Protein AF-A0A7Z9K8J3-F1 (afdb_monomer_lite)

Sequence (115 aa):
MTDSSDLNESIGEDGEHLSPLFPSGIKNFIIDIDGTITEDVPNEEPERMVTCVPFPDALATINKWYDQGHIITFLTARTTEHYQITHDWLTKHGFKFHALMVGKPRGGNYHFIDN

Radius of gyration: 16.32 Å; chains: 1; bounding box: 36×32×48 Å

pLDDT: mean 92.49, std 9.73, range [50.72, 98.81]

Foldseek 3Di:
DDDPVQWAWDADPVRDTDDTHGPPPAEEDEFEDDPGQWDHDDLVCLVCLQVTDGDVVSQVVQVVSVVVVHAAEYEYQHAPVCPVSNVVSCVVNPRDHDYYHYNDDDDDPDDDDDD

Secondary structure (DSSP, 8-state):
---GGG-EEEE-TTSPEEEEEPPTT--EEEE--BTTTB----TT-TTHHHH--B-HHHHHHHHHHHHTT-EEEEE-SS-GGGHHHHHHHHHHTT---SEEE--PPSSS-------

Structure (mmCIF, N/CA/C/O backbone):
data_AF-A0A7Z9K8J3-F1
#
_entry.id   AF-A0A7Z9K8J3-F1
#
loop_
_atom_site.group_PDB
_atom_site.id
_atom_site.type_symbol
_atom_site.label_atom_id
_atom_site.label_alt_id
_atom_site.label_comp_id
_atom_site.label_asym_id
_atom_site.label_entity_id
_atom_site.label_seq_id
_atom_site.pdbx_PDB_ins_code
_atom_site.Cartn_x
_atom_site.Cartn_y
_atom_site.Cartn_z
_atom_site.occupancy
_atom_site.B_iso_or_equiv
_atom_site.auth_seq_id
_atom_site.auth_comp_id
_atom_site.auth_asym_id
_atom_site.auth_atom_id
_atom_site.pdbx_PDB_model_num
ATOM 1 N N . MET A 1 1 ? -12.031 7.141 0.365 1.00 50.72 1 MET A N 1
ATOM 2 C CA . MET A 1 1 ? -11.845 7.907 1.616 1.00 50.72 1 MET A CA 1
ATOM 3 C C . MET A 1 1 ? -12.678 7.215 2.677 1.00 50.72 1 MET A C 1
ATOM 5 O O . MET A 1 1 ? -13.778 6.804 2.341 1.00 50.72 1 MET A O 1
ATOM 9 N N . THR A 1 2 ? -12.144 7.004 3.879 1.00 55.31 2 THR A N 1
ATOM 10 C CA . THR A 1 2 ? -12.938 6.553 5.035 1.00 55.31 2 THR A CA 1
ATOM 11 C C . THR A 1 2 ? -13.974 7.618 5.356 1.00 55.31 2 THR A C 1
ATOM 13 O O . THR A 1 2 ? -13.600 8.784 5.502 1.00 55.31 2 THR A O 1
ATOM 16 N N . ASP A 1 3 ? -15.248 7.243 5.414 1.00 56.69 3 ASP A N 1
ATOM 17 C CA . ASP A 1 3 ? -16.304 8.186 5.762 1.00 56.69 3 ASP A CA 1
ATOM 18 C C . ASP A 1 3 ? -16.187 8.552 7.244 1.00 56.69 3 ASP A C 1
ATOM 20 O O . ASP A 1 3 ? -15.838 7.722 8.084 1.00 56.69 3 ASP A O 1
ATOM 24 N N . SER A 1 4 ? -16.496 9.804 7.598 1.00 58.72 4 SER A N 1
ATOM 25 C CA . SER A 1 4 ? -16.492 10.246 9.003 1.00 58.72 4 SER A CA 1
ATOM 26 C C . SER A 1 4 ? -17.427 9.423 9.901 1.00 58.72 4 SER A C 1
ATOM 28 O O . SER A 1 4 ? -17.291 9.494 11.116 1.00 58.72 4 SER A O 1
ATOM 30 N N . SER A 1 5 ? -18.347 8.638 9.327 1.00 60.22 5 SER A N 1
ATOM 31 C CA . SER A 1 5 ? -19.203 7.691 10.049 1.00 60.22 5 SER A CA 1
ATOM 32 C C . SER A 1 5 ? -18.460 6.489 10.637 1.00 60.22 5 SER A C 1
ATOM 34 O O . SER A 1 5 ? -19.015 5.823 11.506 1.00 60.22 5 SER A O 1
ATOM 36 N N . ASP A 1 6 ? -17.233 6.211 10.187 1.00 72.06 6 ASP A N 1
ATOM 37 C CA . ASP A 1 6 ? -16.433 5.064 10.640 1.00 72.06 6 ASP A CA 1
ATOM 38 C C . ASP A 1 6 ? -15.509 5.410 11.820 1.00 72.06 6 ASP A C 1
ATOM 40 O O . ASP A 1 6 ? -14.736 4.568 12.282 1.00 72.06 6 ASP A O 1
ATOM 44 N N . LEU A 1 7 ? -15.563 6.656 12.299 1.00 82.88 7 LEU A N 1
ATOM 45 C CA . LEU A 1 7 ? -14.734 7.169 13.381 1.00 82.88 7 LEU A CA 1
ATOM 46 C C . LEU A 1 7 ? -15.590 7.476 14.613 1.00 82.88 7 LEU A C 1
ATOM 48 O O . LEU A 1 7 ? -16.656 8.081 14.522 1.00 82.88 7 LEU A O 1
ATOM 52 N N . ASN A 1 8 ? -15.090 7.088 15.781 1.00 84.75 8 ASN A N 1
ATOM 53 C CA . ASN A 1 8 ? -15.689 7.404 17.066 1.00 84.75 8 ASN A CA 1
ATOM 54 C C . ASN A 1 8 ? -15.135 8.729 17.590 1.00 84.75 8 ASN A C 1
ATOM 56 O O . ASN A 1 8 ? -13.933 8.998 17.497 1.00 84.75 8 ASN A O 1
ATOM 60 N N . GLU A 1 9 ? -16.010 9.530 18.193 1.00 88.56 9 GLU A N 1
ATOM 61 C CA . GLU A 1 9 ? -15.592 10.698 18.962 1.00 88.56 9 GLU A CA 1
ATOM 62 C C . GLU A 1 9 ? -14.655 10.275 20.104 1.00 88.56 9 GLU A C 1
ATOM 64 O O . GLU A 1 9 ? -14.861 9.244 20.749 1.00 88.56 9 GLU A O 1
ATOM 69 N N . SER A 1 10 ? -13.620 11.079 20.339 1.00 86.19 10 SER A N 1
ATOM 70 C CA . SER A 1 10 ? -12.654 10.875 21.412 1.00 86.19 10 SER A CA 1
ATOM 71 C C . SER A 1 10 ? -12.589 12.138 22.263 1.00 86.19 10 SER A C 1
ATOM 73 O O . SER A 1 10 ? -12.376 13.228 21.736 1.00 86.19 10 SER A O 1
ATOM 75 N N . ILE A 1 11 ? -12.770 11.990 23.574 1.00 87.88 11 ILE A N 1
ATOM 76 C CA . ILE A 1 11 ? -12.705 13.081 24.553 1.00 87.88 11 ILE A CA 1
ATOM 77 C C . ILE A 1 11 ? -11.602 12.736 25.555 1.00 87.88 11 ILE A C 1
ATOM 79 O O . ILE A 1 11 ? -11.545 11.603 26.036 1.00 87.88 11 ILE A O 1
ATOM 83 N N . GLY A 1 12 ? -10.709 13.689 25.810 1.00 84.94 12 GLY A N 1
ATOM 84 C CA . GLY A 1 12 ? -9.611 13.542 26.761 1.00 84.94 12 GLY A CA 1
ATOM 85 C C . GLY A 1 12 ? -10.060 13.645 28.219 1.00 84.94 12 GLY A C 1
ATOM 86 O O . GLY A 1 12 ? -11.232 13.887 28.519 1.00 84.94 12 GLY A O 1
ATOM 87 N N . GLU A 1 13 ? -9.122 13.435 29.144 1.00 85.56 13 GLU A N 1
ATOM 88 C CA . GLU A 1 13 ? -9.410 13.429 30.586 1.00 85.56 13 GLU A CA 1
ATOM 89 C C . GLU A 1 13 ? -9.896 14.796 31.101 1.00 85.56 13 GLU A C 1
ATOM 91 O O . GLU A 1 13 ? -10.699 14.840 32.035 1.00 85.56 13 GLU A O 1
ATOM 96 N N . ASP A 1 14 ? -9.491 15.894 30.451 1.00 90.62 14 ASP A N 1
ATOM 97 C CA . ASP A 1 14 ? -9.858 17.266 30.817 1.00 90.62 14 ASP A CA 1
ATOM 98 C C . ASP A 1 14 ? -11.108 17.773 30.061 1.00 90.62 14 ASP A C 1
ATOM 100 O O . ASP A 1 14 ? -11.498 18.939 30.184 1.00 90.62 14 ASP A O 1
ATOM 104 N N . GLY A 1 15 ? -11.785 16.896 29.307 1.00 88.44 15 GLY A N 1
ATOM 105 C CA . GLY A 1 15 ? -12.995 17.218 28.546 1.00 88.44 15 GLY A CA 1
ATOM 106 C C . GLY A 1 15 ? -12.736 17.875 27.186 1.00 88.44 15 GLY A C 1
ATOM 107 O O . GLY A 1 15 ? -13.670 18.377 26.560 1.00 88.44 15 GLY A O 1
ATOM 108 N N . GLU A 1 16 ? -11.491 17.890 26.712 1.00 90.69 16 GLU A N 1
ATOM 109 C CA . GLU A 1 16 ? -11.118 18.371 25.387 1.00 90.69 16 GLU A CA 1
ATOM 110 C C . GLU A 1 16 ? -11.469 17.359 24.284 1.00 90.69 16 GLU A C 1
ATOM 112 O O . GLU A 1 16 ? -11.324 16.148 24.452 1.00 90.69 16 GLU A O 1
ATOM 117 N N . HIS A 1 17 ? -11.906 17.851 23.120 1.00 87.38 17 HIS A N 1
ATOM 118 C CA . HIS A 1 17 ? -12.121 17.001 21.948 1.00 87.38 17 HIS A CA 1
ATOM 119 C C . HIS A 1 17 ? -10.770 16.622 21.331 1.00 87.38 17 HIS A C 1
ATOM 121 O O . HIS A 1 17 ? -10.017 17.488 20.876 1.00 87.38 17 HIS A O 1
ATOM 127 N N . LEU A 1 18 ? -10.483 15.324 21.294 1.00 87.88 18 LEU A N 1
ATOM 128 C CA . LEU A 1 18 ? -9.304 14.753 20.652 1.00 87.88 18 LEU A CA 1
ATOM 129 C C . LEU A 1 18 ? -9.608 14.372 19.198 1.00 87.88 18 LEU A C 1
ATOM 131 O O . LEU A 1 18 ? -10.762 14.339 18.763 1.00 87.88 18 LEU A O 1
ATOM 135 N N . SER A 1 19 ? -8.556 14.048 18.442 1.00 85.75 19 SER A N 1
ATOM 136 C CA . SER A 1 19 ? -8.717 13.448 17.116 1.00 85.75 19 SER A CA 1
ATOM 137 C C . SER A 1 19 ? -9.575 12.182 17.219 1.00 85.75 19 SER A C 1
ATOM 139 O O . SER A 1 19 ? -9.322 11.349 18.094 1.00 85.75 19 SER A O 1
ATOM 141 N N . PRO A 1 20 ? -10.579 12.014 16.346 1.00 85.19 20 PRO A N 1
ATOM 142 C CA . PRO A 1 20 ? -11.461 10.863 16.404 1.00 85.19 20 PRO A CA 1
ATOM 143 C C . PRO A 1 20 ? -10.695 9.580 16.056 1.00 85.19 20 PRO A C 1
ATOM 145 O O . PRO A 1 20 ? -9.747 9.592 15.266 1.00 85.19 20 PRO A O 1
ATOM 148 N N . LEU A 1 21 ? -11.104 8.469 16.664 1.00 86.19 21 LEU A N 1
ATOM 149 C CA . LEU A 1 21 ? -10.394 7.192 16.600 1.00 86.19 21 LEU A CA 1
ATOM 150 C C . LEU A 1 21 ? -11.235 6.132 15.899 1.00 86.19 21 LEU A C 1
ATOM 152 O O . LEU A 1 21 ? -12.463 6.172 15.919 1.00 86.19 21 LEU A O 1
ATOM 156 N N . PHE A 1 22 ? -10.577 5.130 15.323 1.00 85.44 22 PHE A N 1
ATOM 157 C CA . PHE A 1 22 ? -11.295 3.961 14.829 1.00 85.44 22 PHE A CA 1
ATOM 158 C C . PHE A 1 22 ? -11.906 3.142 15.979 1.00 85.44 22 PHE A C 1
ATOM 160 O O . PHE A 1 22 ? -11.406 3.178 17.109 1.00 85.44 22 PHE A O 1
ATOM 167 N N . PRO A 1 23 ? -12.962 2.353 15.704 1.00 86.06 23 PRO A N 1
ATOM 168 C CA . PRO A 1 23 ? -13.466 1.357 16.635 1.00 86.06 23 PRO A CA 1
ATOM 169 C C . PRO A 1 23 ? -12.364 0.431 17.149 1.00 86.06 23 PRO A C 1
ATOM 171 O O . PRO A 1 23 ? -11.398 0.124 16.446 1.00 86.06 23 PRO A O 1
ATOM 174 N N . SER A 1 24 ? -12.535 -0.053 18.381 1.00 85.75 24 SER A N 1
ATOM 175 C CA . SER A 1 24 ? -11.575 -0.968 18.999 1.00 85.75 24 SER A CA 1
ATOM 176 C C . SER A 1 24 ? -11.307 -2.177 18.099 1.00 85.75 24 SER A C 1
ATOM 178 O O . SER A 1 24 ? -12.229 -2.800 17.574 1.00 85.75 24 SER A O 1
ATOM 180 N N . GLY A 1 25 ? -10.027 -2.501 17.918 1.00 87.69 25 GLY A N 1
ATOM 181 C CA . GLY A 1 25 ? -9.581 -3.606 17.074 1.00 87.69 25 GLY A CA 1
ATOM 182 C C . GLY A 1 25 ? -9.396 -3.249 15.599 1.00 87.69 25 GLY A C 1
ATOM 183 O O . GLY A 1 25 ? -8.693 -3.987 14.913 1.00 87.69 25 GLY A O 1
ATOM 184 N N . ILE A 1 26 ? -9.924 -2.122 15.114 1.00 93.38 26 ILE A N 1
ATOM 185 C CA . ILE A 1 26 ? -9.631 -1.612 13.771 1.00 93.38 26 ILE A CA 1
ATOM 186 C C . ILE A 1 26 ? -8.285 -0.880 13.785 1.00 93.38 26 ILE A C 1
ATOM 188 O O . ILE A 1 26 ? -7.883 -0.271 14.773 1.00 93.38 26 ILE A O 1
ATOM 192 N N . LYS A 1 27 ? -7.548 -0.993 12.680 1.00 93.38 27 LYS A N 1
ATOM 193 C CA . LYS A 1 27 ? -6.188 -0.473 12.527 1.00 93.38 27 LYS A CA 1
ATOM 194 C C . LYS A 1 27 ? -6.107 0.297 11.225 1.00 93.38 27 LYS A C 1
ATOM 196 O O . LYS A 1 27 ? -6.786 -0.060 10.262 1.00 93.38 27 LYS A O 1
ATOM 201 N N . ASN A 1 28 ? -5.245 1.305 11.206 1.00 93.25 28 ASN A N 1
ATOM 202 C CA . ASN A 1 28 ? -4.866 2.018 9.998 1.00 93.25 28 ASN A CA 1
ATOM 203 C C . ASN A 1 28 ? -3.467 1.561 9.574 1.00 93.25 28 ASN A C 1
ATOM 205 O O . ASN A 1 28 ? -2.480 1.872 10.237 1.00 93.25 28 ASN A O 1
ATOM 209 N N . PHE A 1 29 ? -3.392 0.758 8.516 1.00 96.75 29 PHE A N 1
ATOM 210 C CA . PHE A 1 29 ? -2.139 0.261 7.970 1.00 96.75 29 PHE A CA 1
ATOM 211 C C . PHE A 1 29 ? -1.604 1.223 6.913 1.00 96.75 29 PHE A C 1
ATOM 213 O O . PHE A 1 29 ? -2.254 1.473 5.897 1.00 96.75 29 PHE A O 1
ATOM 220 N N . ILE A 1 30 ? -0.382 1.703 7.139 1.00 96.94 30 ILE A N 1
ATOM 221 C CA . ILE A 1 30 ? 0.399 2.470 6.170 1.00 96.94 30 ILE A CA 1
ATOM 222 C C . ILE A 1 30 ? 1.478 1.536 5.624 1.00 96.94 30 ILE A C 1
ATOM 224 O O . ILE A 1 30 ? 2.349 1.091 6.371 1.00 96.94 30 ILE A O 1
ATOM 228 N N . ILE A 1 31 ? 1.382 1.187 4.343 1.00 98.12 31 ILE A N 1
ATOM 229 C CA . ILE A 1 31 ? 2.152 0.096 3.735 1.00 98.12 31 ILE A CA 1
ATOM 230 C C . ILE A 1 31 ? 3.007 0.638 2.591 1.00 98.12 31 ILE A C 1
ATOM 232 O O . ILE A 1 31 ? 2.501 1.313 1.697 1.00 98.12 31 ILE A O 1
ATOM 236 N N . ASP A 1 32 ? 4.302 0.332 2.615 1.00 97.06 32 ASP A N 1
ATOM 237 C CA . ASP A 1 32 ? 5.211 0.656 1.511 1.00 97.06 32 ASP A CA 1
ATOM 238 C C . ASP A 1 32 ? 4.953 -0.240 0.286 1.00 97.06 32 ASP A C 1
ATOM 240 O O . ASP A 1 32 ? 4.326 -1.293 0.399 1.00 97.06 32 ASP A O 1
ATOM 244 N N . ILE A 1 33 ? 5.421 0.166 -0.896 1.00 98.19 33 ILE A N 1
ATOM 245 C CA . ILE A 1 33 ? 5.214 -0.589 -2.143 1.00 98.19 33 ILE A CA 1
ATOM 246 C C . ILE A 1 33 ? 6.482 -1.346 -2.535 1.00 98.19 33 ILE A C 1
ATOM 248 O O . ILE A 1 33 ? 6.533 -2.577 -2.444 1.00 98.19 33 ILE A O 1
ATOM 252 N N . ASP A 1 34 ? 7.496 -0.611 -2.980 1.00 97.25 34 ASP A N 1
ATOM 253 C CA . ASP A 1 34 ? 8.709 -1.164 -3.575 1.00 97.25 34 ASP A CA 1
ATOM 254 C C . ASP A 1 34 ? 9.560 -1.843 -2.492 1.00 97.25 34 ASP A C 1
ATOM 256 O O . ASP A 1 34 ? 9.851 -1.260 -1.448 1.00 97.25 34 ASP A O 1
ATOM 260 N N . GLY A 1 35 ? 9.874 -3.125 -2.689 1.00 95.94 35 GLY A N 1
ATOM 261 C CA . GLY A 1 35 ? 10.534 -3.963 -1.682 1.00 95.94 35 GLY A CA 1
ATOM 262 C C . GLY A 1 35 ? 9.627 -4.466 -0.548 1.00 95.94 35 GLY A C 1
ATOM 263 O O . GLY A 1 35 ? 10.121 -5.136 0.356 1.00 95.94 35 GLY A O 1
ATOM 264 N N . THR A 1 36 ? 8.318 -4.174 -0.579 1.00 97.50 36 THR A N 1
ATOM 265 C CA . THR A 1 36 ? 7.349 -4.617 0.447 1.00 97.50 36 THR A CA 1
ATOM 266 C C . THR A 1 36 ? 6.226 -5.478 -0.124 1.00 97.50 36 THR A C 1
ATOM 268 O O . THR A 1 36 ? 5.978 -6.563 0.395 1.00 97.50 36 THR A O 1
ATOM 271 N N . ILE A 1 37 ? 5.551 -5.035 -1.189 1.00 98.69 37 ILE A N 1
ATOM 272 C CA . ILE A 1 37 ? 4.474 -5.809 -1.846 1.00 98.69 37 ILE A CA 1
ATOM 273 C C . ILE A 1 37 ? 4.856 -6.290 -3.247 1.00 98.69 37 ILE A C 1
ATOM 275 O O . ILE A 1 37 ? 4.087 -7.002 -3.887 1.00 98.69 37 ILE A O 1
ATOM 279 N N . THR A 1 38 ? 6.021 -5.872 -3.724 1.00 98.62 38 THR A N 1
ATOM 280 C CA . THR A 1 38 ? 6.655 -6.245 -4.988 1.00 98.62 38 THR A CA 1
ATOM 281 C C . THR A 1 38 ? 8.168 -6.085 -4.820 1.00 98.62 38 THR A C 1
ATOM 283 O O . THR A 1 38 ? 8.634 -5.573 -3.798 1.00 98.62 38 THR A O 1
ATOM 286 N N . GLU A 1 39 ? 8.948 -6.519 -5.809 1.00 97.62 39 GLU A N 1
ATOM 287 C CA . GLU A 1 39 ? 10.386 -6.238 -5.865 1.00 97.62 39 GLU A CA 1
ATOM 288 C C . GLU A 1 39 ? 10.708 -4.736 -5.749 1.00 97.62 39 GLU A C 1
ATOM 290 O O . GLU A 1 39 ? 9.846 -3.881 -5.952 1.00 97.62 39 GLU A O 1
ATOM 295 N N . ASP A 1 40 ? 11.956 -4.409 -5.411 1.00 96.62 40 ASP A N 1
ATOM 296 C CA . ASP A 1 40 ? 12.421 -3.022 -5.364 1.00 96.62 40 ASP A CA 1
ATOM 297 C C . ASP A 1 40 ? 12.539 -2.454 -6.792 1.00 96.62 40 ASP A C 1
ATOM 299 O O . ASP A 1 40 ? 13.333 -2.938 -7.614 1.00 96.62 40 ASP A O 1
ATOM 303 N N . VAL A 1 41 ? 11.702 -1.459 -7.102 1.00 97.38 41 VAL A N 1
ATOM 304 C CA . VAL A 1 41 ? 11.651 -0.784 -8.403 1.00 97.38 41 VAL A CA 1
ATOM 305 C C . VAL A 1 41 ? 11.990 0.698 -8.215 1.00 97.38 41 VAL A C 1
ATOM 307 O O . VAL A 1 41 ? 11.225 1.433 -7.583 1.00 97.38 41 VAL A O 1
ATOM 310 N N . PRO A 1 42 ? 13.117 1.178 -8.769 1.00 96.12 42 PRO A N 1
ATOM 311 C CA . PRO A 1 42 ? 13.500 2.577 -8.652 1.00 96.12 42 PRO A CA 1
ATOM 312 C C . PRO A 1 42 ? 12.591 3.480 -9.499 1.00 96.12 42 PRO A C 1
ATOM 314 O O . PRO A 1 42 ? 12.011 3.062 -10.500 1.00 96.12 42 PRO A O 1
ATOM 317 N N . ASN A 1 43 ? 12.510 4.764 -9.132 1.00 96.56 43 ASN A N 1
ATOM 318 C CA . ASN A 1 43 ? 11.758 5.762 -9.910 1.00 96.56 43 ASN A CA 1
ATOM 319 C C . ASN A 1 43 ? 12.317 5.940 -11.328 1.00 96.56 43 ASN A C 1
ATOM 321 O O . ASN A 1 43 ? 11.602 6.374 -12.220 1.00 96.56 43 ASN A O 1
ATOM 325 N N . GLU A 1 44 ? 13.596 5.636 -11.511 1.00 97.12 44 GLU A N 1
ATOM 326 C CA . GLU A 1 44 ? 14.321 5.761 -12.767 1.00 97.12 44 GLU A CA 1
ATOM 327 C C . GLU A 1 44 ? 13.962 4.665 -13.789 1.00 97.12 44 GLU A C 1
ATOM 329 O O . GLU A 1 44 ? 14.367 4.779 -14.942 1.00 97.12 44 GLU A O 1
ATOM 334 N N . GLU A 1 45 ? 13.192 3.640 -13.395 1.00 97.12 45 GLU A N 1
ATOM 335 C CA . GLU A 1 45 ? 12.790 2.508 -14.250 1.00 97.12 45 GLU A CA 1
ATOM 336 C C . GLU A 1 45 ? 11.251 2.325 -14.258 1.00 97.12 45 GLU A C 1
ATOM 338 O O . GLU A 1 45 ? 10.728 1.292 -13.819 1.00 97.12 45 GLU A O 1
ATOM 343 N N . PRO A 1 46 ? 10.474 3.328 -14.720 1.00 95.94 46 PRO A N 1
ATOM 344 C CA . PRO A 1 46 ? 9.008 3.305 -14.669 1.00 95.94 46 PRO A CA 1
ATOM 345 C C . PRO A 1 46 ? 8.382 2.162 -15.478 1.00 95.94 46 PRO A C 1
ATOM 347 O O . PRO A 1 46 ? 7.311 1.668 -15.133 1.00 95.94 46 PRO A O 1
ATOM 350 N N . GLU A 1 47 ? 9.045 1.677 -16.525 1.00 97.06 47 GLU A N 1
ATOM 351 C CA . GLU A 1 47 ? 8.605 0.521 -17.302 1.00 97.06 47 GLU A CA 1
ATOM 352 C C . GLU A 1 47 ? 8.480 -0.746 -16.444 1.00 97.06 47 GLU A C 1
ATOM 354 O O . GLU A 1 47 ? 7.544 -1.530 -16.634 1.00 97.06 47 GLU A O 1
ATOM 359 N N . ARG A 1 48 ? 9.351 -0.910 -15.437 1.00 98.12 48 ARG A N 1
ATOM 360 C CA . ARG A 1 48 ? 9.289 -2.041 -14.504 1.00 98.12 48 ARG A CA 1
ATOM 361 C C . ARG A 1 48 ? 8.111 -1.935 -13.550 1.00 98.12 48 ARG A C 1
ATOM 363 O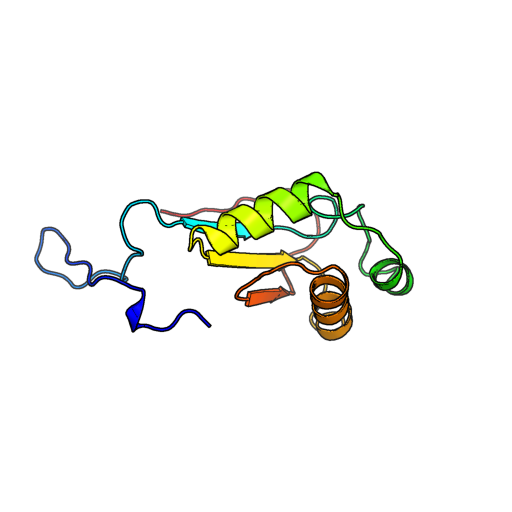 O . ARG A 1 48 ? 7.590 -2.968 -13.140 1.00 98.12 48 ARG A O 1
ATOM 370 N N . MET A 1 49 ? 7.630 -0.727 -13.251 1.00 98.12 49 MET A N 1
ATOM 371 C CA . MET A 1 49 ? 6.442 -0.532 -12.412 1.00 98.12 49 MET A CA 1
ATOM 372 C C . MET A 1 49 ? 5.176 -1.127 -13.044 1.00 98.12 49 MET A C 1
ATOM 374 O O . MET A 1 49 ? 4.216 -1.380 -12.327 1.00 98.12 49 MET A O 1
ATOM 378 N N . VAL A 1 50 ? 5.153 -1.353 -14.366 1.00 97.44 50 VAL A N 1
ATOM 379 C CA . VAL A 1 50 ? 4.025 -1.997 -15.070 1.00 97.44 50 VAL A CA 1
ATOM 380 C C . VAL A 1 50 ? 4.117 -3.524 -15.027 1.00 97.44 50 VAL A C 1
ATOM 382 O O . VAL A 1 50 ? 3.090 -4.214 -15.029 1.00 97.44 50 VAL A O 1
ATOM 385 N N . THR A 1 51 ? 5.342 -4.051 -15.063 1.00 97.25 51 THR A N 1
ATOM 386 C CA . THR A 1 51 ? 5.621 -5.473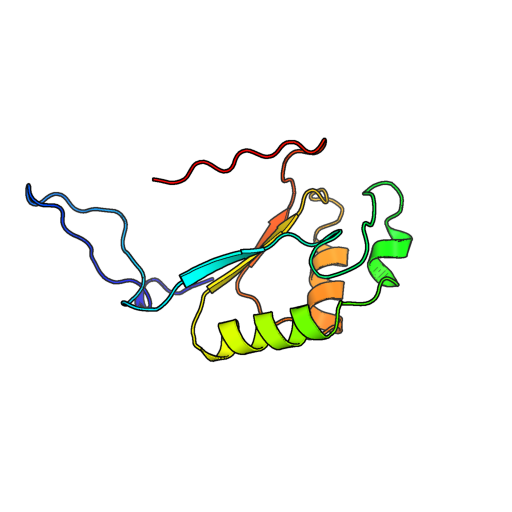 -15.301 1.00 97.25 51 THR A CA 1
ATOM 387 C C . THR A 1 51 ? 6.011 -6.244 -14.050 1.00 97.25 51 THR A C 1
ATOM 389 O O . THR A 1 51 ? 5.957 -7.473 -14.082 1.00 97.25 51 THR A O 1
ATOM 392 N N . CYS A 1 52 ? 6.412 -5.563 -12.972 1.00 98.12 52 CYS A N 1
ATOM 393 C CA . CYS A 1 52 ? 6.704 -6.213 -11.702 1.00 98.12 52 CYS A CA 1
ATOM 394 C C . CYS A 1 52 ? 5.469 -6.963 -11.180 1.00 98.12 52 CYS A C 1
ATOM 396 O O . CYS A 1 52 ? 4.324 -6.637 -11.516 1.00 98.12 52 CYS A O 1
ATOM 398 N N . VAL A 1 53 ? 5.707 -8.015 -10.397 1.00 98.44 53 VAL A N 1
ATOM 399 C CA . VAL A 1 53 ? 4.658 -8.914 -9.904 1.00 98.44 53 VAL A CA 1
ATOM 400 C C . VAL A 1 53 ? 4.505 -8.779 -8.393 1.00 98.44 53 VAL A C 1
ATOM 402 O O . VAL A 1 53 ? 5.508 -8.660 -7.688 1.00 98.44 53 VAL A O 1
ATOM 405 N N . PRO A 1 54 ? 3.268 -8.823 -7.873 1.00 98.62 54 PRO A N 1
ATOM 406 C CA . PRO A 1 54 ? 3.044 -8.739 -6.442 1.00 98.62 54 PRO A CA 1
ATOM 407 C C . PRO A 1 54 ? 3.586 -9.973 -5.722 1.00 98.62 54 PRO A C 1
ATOM 409 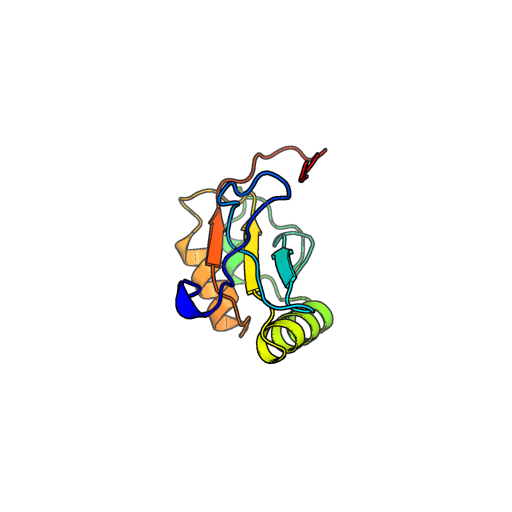O O . PRO A 1 54 ? 3.537 -11.090 -6.246 1.00 98.62 54 PRO A O 1
ATOM 412 N N . PHE A 1 55 ? 4.006 -9.787 -4.476 1.00 98.69 55 PHE A N 1
ATOM 413 C CA . PHE A 1 55 ? 4.213 -10.892 -3.551 1.00 98.69 55 PHE A CA 1
ATOM 414 C C . PHE A 1 55 ? 2.846 -11.494 -3.168 1.00 98.69 55 PHE A C 1
ATOM 416 O O . PHE A 1 55 ? 1.982 -10.773 -2.651 1.00 98.69 55 PHE A O 1
ATOM 423 N N . PRO A 1 56 ? 2.585 -12.789 -3.455 1.00 98.44 56 PRO A N 1
ATOM 424 C CA . PRO A 1 56 ? 1.245 -13.366 -3.294 1.00 98.44 56 PRO A CA 1
ATOM 425 C C . PRO A 1 56 ? 0.727 -13.365 -1.851 1.00 98.44 56 PRO A C 1
ATOM 427 O O . PRO A 1 56 ? -0.470 -13.210 -1.611 1.00 98.44 56 PRO A O 1
ATOM 430 N N . ASP A 1 57 ? 1.625 -13.539 -0.887 1.00 98.25 57 ASP A N 1
ATOM 431 C CA . ASP A 1 57 ? 1.345 -13.517 0.546 1.00 98.25 57 ASP A CA 1
ATOM 432 C C . ASP A 1 57 ? 0.997 -12.110 1.046 1.00 98.25 57 ASP A C 1
ATOM 434 O O . ASP A 1 57 ? 0.039 -11.961 1.811 1.00 98.25 57 ASP A O 1
ATOM 438 N N . ALA A 1 58 ? 1.699 -11.078 0.568 1.00 98.56 58 ALA A N 1
ATOM 439 C CA . ALA A 1 58 ? 1.365 -9.682 0.842 1.00 98.56 58 ALA A CA 1
ATOM 440 C C . ALA A 1 58 ? -0.030 -9.335 0.303 1.00 98.56 58 ALA A C 1
ATOM 442 O O . ALA A 1 58 ? -0.862 -8.811 1.045 1.00 98.56 58 ALA A O 1
ATOM 443 N N . LEU A 1 59 ? -0.325 -9.700 -0.950 1.00 98.75 59 LEU A N 1
ATOM 444 C CA . LEU A 1 59 ? -1.642 -9.491 -1.559 1.00 98.75 59 LEU A CA 1
ATOM 445 C C . LEU A 1 59 ? -2.761 -10.157 -0.744 1.00 98.75 59 LEU A C 1
ATOM 447 O O . LEU A 1 59 ? -3.751 -9.509 -0.400 1.00 98.75 59 LEU A O 1
ATOM 451 N N . ALA A 1 60 ? -2.596 -11.436 -0.393 1.00 98.75 60 ALA A N 1
ATOM 452 C CA . ALA A 1 60 ? -3.584 -12.170 0.394 1.00 98.75 60 ALA A CA 1
ATOM 453 C C . ALA A 1 60 ? -3.779 -11.564 1.796 1.00 98.75 60 ALA A C 1
ATOM 455 O O . ALA A 1 60 ? -4.910 -11.426 2.266 1.00 98.75 60 ALA A O 1
ATOM 456 N N . THR A 1 61 ? -2.687 -11.176 2.456 1.00 98.69 61 THR A N 1
ATOM 457 C CA . THR A 1 61 ? -2.711 -10.617 3.813 1.00 98.69 61 THR A CA 1
ATOM 458 C C . THR A 1 61 ? -3.382 -9.247 3.850 1.00 98.69 61 THR A C 1
ATOM 460 O O . THR A 1 61 ? -4.258 -9.019 4.682 1.00 98.69 61 THR A O 1
ATOM 463 N N . ILE A 1 62 ? -3.029 -8.356 2.923 1.00 98.81 62 ILE A N 1
ATOM 464 C CA . ILE A 1 62 ? -3.586 -7.000 2.858 1.00 98.81 62 ILE A CA 1
ATOM 465 C C . ILE A 1 62 ? -5.076 -7.046 2.528 1.00 98.81 62 ILE A C 1
ATOM 467 O O . ILE A 1 62 ? -5.873 -6.385 3.193 1.00 98.81 62 ILE A O 1
ATOM 471 N N . ASN A 1 63 ? -5.480 -7.881 1.568 1.00 98.75 63 ASN A N 1
ATOM 472 C CA . ASN A 1 63 ? -6.894 -8.038 1.235 1.00 98.75 63 ASN A CA 1
ATOM 473 C C . ASN A 1 63 ? -7.694 -8.644 2.394 1.00 98.75 63 ASN A C 1
ATOM 475 O O . ASN A 1 63 ? -8.818 -8.215 2.639 1.00 98.75 63 ASN A O 1
ATOM 479 N N . LYS A 1 64 ? -7.111 -9.580 3.156 1.00 98.69 64 LYS A N 1
ATOM 480 C CA . LYS A 1 64 ? -7.723 -10.072 4.397 1.00 98.69 64 LYS A CA 1
ATOM 481 C C . LYS A 1 64 ? -7.904 -8.944 5.413 1.00 98.69 64 LYS A C 1
ATOM 483 O O . LYS A 1 64 ? -8.967 -8.868 6.019 1.00 98.69 64 LYS A O 1
ATOM 488 N N . TRP A 1 65 ? -6.904 -8.084 5.613 1.00 98.50 65 TRP A N 1
ATOM 489 C CA . TRP A 1 65 ? -7.035 -6.956 6.537 1.00 98.50 65 TRP A CA 1
ATOM 490 C C . TRP A 1 65 ? -8.120 -5.974 6.098 1.00 98.50 65 TRP A C 1
ATOM 492 O O . TRP A 1 65 ? -8.918 -5.543 6.927 1.00 98.50 65 TRP A O 1
ATOM 502 N N . TYR A 1 66 ? -8.189 -5.680 4.801 1.00 98.06 66 TYR A N 1
ATOM 503 C CA . TYR A 1 66 ? -9.264 -4.880 4.226 1.00 98.06 66 TYR A CA 1
ATOM 504 C C . TYR A 1 66 ? -10.639 -5.501 4.519 1.00 98.06 66 TYR A C 1
ATOM 506 O O . TYR A 1 66 ? -11.529 -4.828 5.026 1.00 98.06 66 TYR A O 1
ATOM 514 N N . ASP A 1 67 ? -10.800 -6.805 4.272 1.00 97.25 67 ASP A N 1
ATOM 515 C CA . ASP A 1 67 ? -12.063 -7.524 4.500 1.00 97.25 67 ASP A CA 1
ATOM 516 C C . ASP A 1 67 ? -12.438 -7.628 5.992 1.00 97.25 67 ASP A C 1
ATOM 518 O O . ASP A 1 67 ? -13.601 -7.836 6.331 1.00 97.25 67 ASP A O 1
ATOM 522 N N . GLN A 1 68 ? -11.472 -7.448 6.896 1.00 96.12 68 GLN A N 1
ATOM 523 C CA . GLN A 1 68 ? -11.685 -7.327 8.344 1.00 96.12 68 GLN A CA 1
ATOM 524 C C . GLN A 1 68 ? -12.078 -5.906 8.786 1.00 96.12 68 GLN A C 1
ATOM 526 O O . GLN A 1 68 ? -12.269 -5.674 9.979 1.00 96.12 68 GLN A O 1
ATOM 531 N N . GLY A 1 69 ? -12.199 -4.961 7.851 1.00 94.44 69 GLY A N 1
ATOM 532 C CA . GLY A 1 69 ? -12.550 -3.568 8.121 1.00 94.44 69 GLY A CA 1
ATOM 533 C C . GLY A 1 69 ? -11.362 -2.685 8.505 1.00 94.44 69 GLY A C 1
ATOM 534 O O . GLY A 1 69 ? -11.566 -1.554 8.936 1.00 94.44 69 GLY A O 1
ATOM 535 N N . HIS A 1 70 ? -10.120 -3.167 8.377 1.00 96.25 70 HIS A N 1
ATOM 536 C CA . HIS A 1 70 ? -8.950 -2.317 8.580 1.00 96.25 70 HIS A CA 1
ATOM 537 C C . HIS A 1 70 ? -8.766 -1.337 7.422 1.00 96.25 70 HIS A C 1
ATOM 539 O O . HIS A 1 70 ? -9.075 -1.629 6.265 1.00 96.25 70 HIS A O 1
ATOM 545 N N . ILE A 1 71 ? -8.184 -0.184 7.734 1.00 95.94 71 ILE A N 1
ATOM 546 C CA . ILE A 1 71 ? -7.889 0.834 6.735 1.00 95.94 71 ILE A CA 1
ATOM 547 C C . ILE A 1 71 ? -6.529 0.543 6.130 1.00 95.94 71 ILE A C 1
ATOM 549 O O . ILE A 1 71 ? -5.568 0.252 6.836 1.00 95.94 71 ILE A O 1
ATOM 553 N N . ILE A 1 72 ? -6.469 0.609 4.806 1.00 98.31 72 ILE A N 1
ATOM 554 C CA . ILE A 1 72 ? -5.295 0.261 4.010 1.00 98.31 72 ILE A CA 1
ATOM 555 C C . ILE A 1 72 ? -4.906 1.489 3.197 1.00 98.31 72 ILE A C 1
ATOM 557 O O . ILE A 1 72 ? -5.646 1.893 2.294 1.00 98.31 72 ILE A O 1
ATOM 561 N N . THR A 1 73 ? -3.747 2.055 3.514 1.00 98.19 73 THR A N 1
ATOM 562 C CA . THR A 1 73 ? -3.135 3.157 2.774 1.00 98.19 73 THR A CA 1
ATOM 563 C C . THR A 1 73 ? -1.770 2.722 2.267 1.00 98.19 73 THR A C 1
ATOM 565 O O . THR A 1 73 ? -0.891 2.384 3.058 1.00 98.19 73 THR A O 1
ATOM 568 N N . PHE A 1 74 ? -1.567 2.762 0.953 1.00 98.62 74 PHE A N 1
ATOM 569 C CA . PHE A 1 74 ? -0.229 2.599 0.394 1.00 98.62 74 PHE A CA 1
ATOM 570 C C . PHE A 1 74 ? 0.522 3.930 0.439 1.00 98.62 74 PHE A C 1
ATOM 572 O O . PHE A 1 74 ? -0.028 4.952 0.034 1.00 98.62 74 PHE A O 1
ATOM 579 N N . LEU A 1 75 ? 1.767 3.924 0.915 1.00 97.19 75 LEU A N 1
ATOM 580 C CA . LEU A 1 75 ? 2.650 5.088 0.987 1.00 97.19 75 LEU A CA 1
ATOM 581 C C . LEU A 1 75 ? 3.982 4.763 0.311 1.00 97.19 75 LEU A C 1
ATOM 583 O O . LEU A 1 75 ? 4.764 3.985 0.842 1.00 97.19 75 LEU A O 1
ATOM 587 N N . THR A 1 76 ? 4.269 5.398 -0.822 1.00 97.56 76 THR A N 1
ATOM 588 C CA . THR A 1 76 ? 5.459 5.098 -1.634 1.00 97.56 76 THR A CA 1
ATOM 589 C C . THR A 1 76 ? 6.332 6.326 -1.876 1.00 97.56 76 THR A C 1
ATOM 591 O O . THR A 1 76 ? 5.856 7.465 -1.923 1.00 97.56 76 THR A O 1
ATOM 594 N N . ALA A 1 77 ? 7.634 6.083 -2.052 1.00 96.44 77 ALA A N 1
ATOM 595 C CA . ALA A 1 77 ? 8.602 7.088 -2.489 1.00 96.44 77 ALA A CA 1
ATOM 596 C C . ALA A 1 77 ? 8.581 7.332 -4.008 1.00 96.44 77 ALA A C 1
ATOM 598 O O . ALA A 1 77 ? 9.355 8.145 -4.522 1.00 96.44 77 ALA A O 1
ATOM 599 N N . ARG A 1 78 ? 7.697 6.648 -4.746 1.00 97.38 78 ARG A N 1
ATOM 600 C CA . ARG A 1 78 ? 7.363 7.024 -6.119 1.00 97.38 78 ARG A CA 1
ATOM 601 C C . ARG A 1 78 ? 6.844 8.460 -6.155 1.00 97.38 78 ARG A C 1
ATOM 603 O O . ARG A 1 78 ? 6.135 8.891 -5.246 1.00 97.38 78 ARG A O 1
ATOM 610 N N . THR A 1 79 ? 7.234 9.218 -7.171 1.00 97.31 79 THR A N 1
ATOM 611 C CA . THR A 1 79 ? 6.837 10.626 -7.317 1.00 97.31 79 THR A CA 1
ATOM 612 C C . THR A 1 79 ? 5.384 10.761 -7.780 1.00 97.31 79 THR A C 1
ATOM 614 O O . THR A 1 79 ? 4.756 9.800 -8.222 1.00 97.31 79 THR A O 1
ATOM 617 N N . THR A 1 80 ? 4.842 11.981 -7.721 1.00 97.50 80 THR A N 1
ATOM 618 C CA . THR A 1 80 ? 3.497 12.296 -8.232 1.00 97.50 80 THR A CA 1
ATOM 619 C C . THR A 1 80 ? 3.326 11.964 -9.715 1.00 97.50 80 THR A C 1
ATOM 621 O O . THR A 1 80 ? 2.238 11.574 -10.128 1.00 97.50 80 THR A O 1
ATOM 624 N N . GLU A 1 81 ? 4.398 12.053 -10.506 1.00 97.94 81 GLU A N 1
ATOM 625 C CA . GLU A 1 81 ? 4.410 11.641 -11.916 1.00 97.94 81 GLU A CA 1
ATOM 626 C C . GLU A 1 81 ? 4.039 10.158 -12.084 1.00 97.94 81 GLU A C 1
ATOM 628 O O . GLU A 1 81 ? 3.327 9.786 -13.014 1.00 97.94 81 GLU A O 1
ATOM 633 N N . HIS A 1 82 ? 4.426 9.322 -11.119 1.00 98.25 82 HIS A N 1
ATOM 634 C CA . HIS A 1 82 ? 4.157 7.888 -11.107 1.00 98.25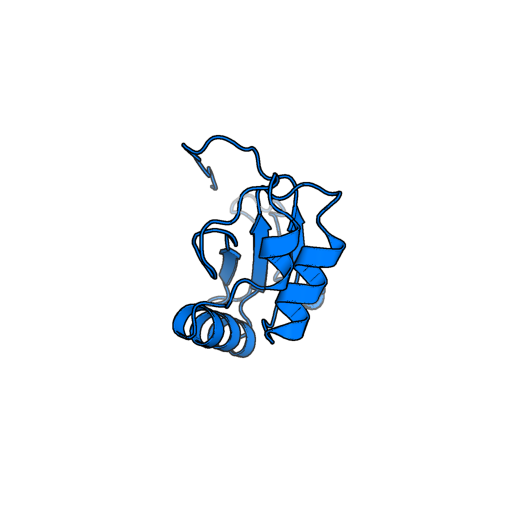 82 HIS A CA 1
ATOM 635 C C . HIS A 1 82 ? 2.863 7.508 -10.367 1.00 98.25 82 HIS A C 1
ATOM 637 O O . HIS A 1 82 ? 2.637 6.327 -10.085 1.00 98.25 82 HIS A O 1
ATOM 643 N N . TYR A 1 83 ? 1.986 8.467 -10.047 1.00 98.44 83 TYR A N 1
ATOM 644 C CA . TYR A 1 83 ? 0.738 8.169 -9.339 1.00 98.44 83 TYR A CA 1
ATOM 645 C C . TYR A 1 83 ? -0.160 7.222 -10.142 1.00 98.44 83 TYR A C 1
ATOM 647 O O . TYR A 1 83 ? -0.546 6.167 -9.640 1.00 98.44 83 TYR A O 1
ATOM 655 N N . GLN A 1 84 ? -0.457 7.571 -11.400 1.00 98.56 84 GLN A N 1
ATOM 656 C CA . GLN A 1 84 ? -1.424 6.831 -12.216 1.00 98.56 84 GLN A CA 1
ATOM 657 C C . GLN A 1 84 ? -0.958 5.395 -12.482 1.00 98.56 84 GLN A C 1
ATOM 659 O O . GLN A 1 84 ? -1.698 4.452 -12.226 1.00 98.56 84 GLN A O 1
ATOM 664 N N . ILE A 1 85 ? 0.300 5.221 -12.900 1.00 98.38 85 ILE A N 1
ATOM 665 C CA . ILE A 1 85 ? 0.896 3.898 -13.136 1.00 98.38 85 ILE A CA 1
ATOM 666 C C . ILE A 1 85 ? 0.875 3.022 -11.876 1.00 98.38 85 ILE A C 1
ATOM 668 O O . ILE A 1 85 ? 0.595 1.829 -11.954 1.00 98.38 85 ILE A O 1
ATOM 672 N N . THR A 1 86 ? 1.105 3.614 -10.701 1.00 98.69 86 THR A N 1
ATOM 673 C CA . THR A 1 86 ? 1.069 2.895 -9.422 1.00 98.69 86 THR A CA 1
ATOM 674 C C . THR A 1 86 ? -0.357 2.502 -9.045 1.00 98.69 86 THR A C 1
ATOM 676 O O . THR A 1 86 ? -0.598 1.355 -8.674 1.00 98.69 86 THR A O 1
ATOM 679 N N . HIS A 1 87 ? -1.312 3.425 -9.174 1.00 98.75 87 HIS A N 1
ATOM 680 C CA . HIS A 1 87 ? -2.723 3.161 -8.907 1.00 98.75 87 HIS A CA 1
ATOM 681 C C . HIS A 1 87 ? -3.275 2.056 -9.822 1.00 98.75 87 HIS A C 1
ATOM 683 O O . HIS A 1 87 ? -3.947 1.128 -9.358 1.00 98.75 87 HIS A O 1
ATOM 689 N N . ASP A 1 88 ? -2.963 2.127 -11.115 1.00 98.69 88 ASP A N 1
ATOM 690 C CA . ASP A 1 88 ? -3.401 1.144 -12.104 1.00 98.69 88 ASP A CA 1
ATOM 691 C C . ASP A 1 88 ? -2.778 -0.222 -11.843 1.00 98.69 88 ASP A C 1
ATOM 693 O O . ASP A 1 88 ? -3.472 -1.233 -11.936 1.00 98.69 88 ASP A O 1
ATOM 697 N N . TRP A 1 89 ? -1.502 -0.270 -11.448 1.00 98.75 89 TRP A N 1
ATOM 698 C CA . TRP A 1 89 ? -0.847 -1.515 -11.058 1.00 98.75 89 TRP A CA 1
ATOM 699 C C . TRP A 1 89 ? -1.515 -2.150 -9.829 1.00 98.75 89 TRP A C 1
ATOM 701 O O . TRP A 1 89 ? -1.887 -3.323 -9.877 1.00 98.75 89 TRP A O 1
ATOM 711 N N . LEU A 1 90 ? -1.761 -1.377 -8.763 1.00 98.81 90 LEU A N 1
ATOM 712 C CA . LEU A 1 90 ? -2.457 -1.862 -7.563 1.00 98.81 90 LEU A CA 1
ATOM 713 C C . LEU A 1 90 ? -3.846 -2.421 -7.901 1.00 98.81 90 LEU A C 1
ATOM 715 O O . LEU A 1 90 ? -4.203 -3.520 -7.471 1.00 98.81 90 LEU A O 1
ATOM 719 N N . THR A 1 91 ? -4.601 -1.689 -8.724 1.00 98.62 91 THR A N 1
ATOM 720 C CA . THR A 1 91 ? -5.950 -2.076 -9.161 1.00 98.62 91 THR A CA 1
ATOM 721 C C . THR A 1 91 ? -5.917 -3.342 -10.017 1.00 98.62 91 THR A C 1
ATOM 723 O O . THR A 1 91 ? -6.654 -4.291 -9.755 1.00 98.62 91 THR A O 1
ATOM 726 N N . LYS A 1 92 ? -5.027 -3.392 -11.016 1.00 98.56 92 LYS A N 1
ATOM 727 C CA . LYS A 1 92 ? -4.841 -4.536 -11.921 1.00 98.56 92 LYS A CA 1
ATOM 728 C C . LYS A 1 92 ? -4.505 -5.817 -11.162 1.00 98.56 92 LYS A C 1
ATOM 730 O O . LYS A 1 92 ? -4.989 -6.885 -11.531 1.00 98.56 92 LYS A O 1
ATOM 735 N N . HIS A 1 93 ? -3.678 -5.718 -10.124 1.00 98.62 93 HIS A N 1
ATOM 736 C CA . HIS A 1 93 ? -3.264 -6.860 -9.310 1.00 98.62 93 HIS A CA 1
ATOM 737 C C . HIS A 1 93 ? -4.234 -7.187 -8.165 1.00 98.62 93 HIS A C 1
ATOM 739 O O . HIS A 1 93 ? -4.023 -8.163 -7.448 1.00 98.62 93 HIS A O 1
ATOM 745 N N . GLY A 1 94 ? -5.333 -6.436 -8.036 1.00 98.50 94 GLY A N 1
ATOM 746 C CA . GLY A 1 94 ? -6.433 -6.761 -7.134 1.00 98.50 94 GLY A CA 1
ATOM 747 C C . GLY A 1 94 ? -6.171 -6.417 -5.671 1.00 98.50 94 GLY A C 1
ATOM 748 O O . GLY A 1 94 ? -6.786 -7.026 -4.793 1.00 98.50 94 GLY A O 1
ATOM 749 N N . PHE A 1 95 ? -5.277 -5.466 -5.385 1.00 98.75 95 PHE A N 1
ATOM 750 C CA . PHE A 1 95 ? -5.163 -4.921 -4.036 1.00 98.75 95 PHE A CA 1
ATOM 751 C C . PHE A 1 95 ? -6.428 -4.133 -3.690 1.00 98.75 95 PHE A C 1
ATOM 753 O O . PHE A 1 95 ? -6.859 -3.263 -4.447 1.00 98.75 95 PHE A O 1
ATOM 760 N N . LYS A 1 96 ? -7.010 -4.415 -2.524 1.00 98.62 96 LYS A N 1
ATOM 761 C CA . LYS A 1 96 ? -8.085 -3.618 -1.931 1.00 98.62 96 LYS A CA 1
ATOM 762 C C . LYS A 1 96 ? -7.464 -2.568 -1.015 1.00 98.62 96 LYS A C 1
ATOM 764 O O . LYS A 1 96 ? -6.743 -2.907 -0.078 1.00 98.62 96 LYS A O 1
ATOM 769 N N . PHE A 1 97 ? -7.725 -1.293 -1.282 1.00 98.38 97 PHE A N 1
ATOM 770 C CA . PHE A 1 97 ? -7.152 -0.190 -0.515 1.00 98.38 97 PHE A CA 1
ATOM 771 C C . PHE A 1 97 ? -8.081 1.020 -0.475 1.00 98.38 97 PHE A C 1
ATOM 773 O O . PHE A 1 97 ? -9.014 1.137 -1.266 1.00 98.38 97 PHE A O 1
ATOM 780 N N . HIS A 1 98 ? -7.831 1.910 0.483 1.00 97.56 98 HIS A N 1
ATOM 781 C CA . HIS A 1 98 ? -8.630 3.112 0.712 1.00 97.56 98 HIS A CA 1
ATOM 782 C C . HIS A 1 98 ? -7.945 4.373 0.177 1.00 97.56 98 HIS A C 1
ATOM 784 O O . HIS A 1 98 ? -8.635 5.319 -0.215 1.00 97.56 98 HIS A O 1
ATOM 790 N N . ALA A 1 99 ? -6.607 4.393 0.175 1.00 97.31 99 ALA A N 1
ATOM 791 C CA . ALA A 1 99 ? -5.808 5.519 -0.292 1.00 97.31 99 ALA A CA 1
ATOM 792 C C . ALA A 1 99 ? -4.434 5.087 -0.834 1.00 97.31 99 ALA A C 1
ATOM 794 O O . ALA A 1 99 ? -3.862 4.080 -0.414 1.00 97.31 99 ALA A O 1
ATOM 795 N N . LEU A 1 100 ? -3.905 5.900 -1.750 1.00 98.50 100 LEU A N 1
ATOM 796 C CA . LEU A 1 100 ? -2.530 5.858 -2.240 1.00 98.50 100 LEU A CA 1
ATOM 797 C C . LEU A 1 100 ? -1.903 7.237 -2.015 1.00 98.50 100 LEU A C 1
ATOM 799 O O . LEU A 1 100 ? -2.408 8.240 -2.520 1.00 98.50 100 LEU A O 1
ATOM 803 N N . MET A 1 101 ? -0.802 7.271 -1.275 1.00 97.81 101 MET A N 1
ATOM 804 C CA . MET A 1 101 ? 0.017 8.447 -1.014 1.00 97.81 101 MET A CA 1
ATOM 805 C C . MET A 1 101 ? 1.382 8.268 -1.682 1.00 97.81 101 MET A C 1
ATOM 807 O O . MET A 1 101 ? 2.068 7.265 -1.488 1.00 97.81 101 MET A O 1
ATOM 811 N N . VAL A 1 102 ? 1.773 9.256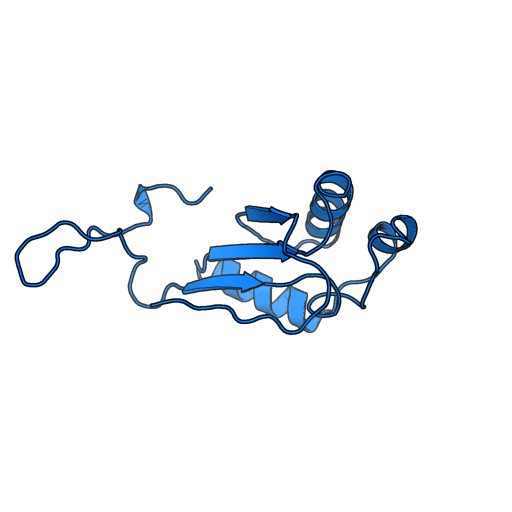 -2.477 1.00 97.62 102 VAL A N 1
ATOM 812 C CA . VAL A 1 102 ? 3.039 9.289 -3.223 1.00 97.62 102 VAL A CA 1
ATOM 813 C C . VAL A 1 102 ? 3.924 10.414 -2.696 1.00 97.62 102 VAL A C 1
ATOM 815 O O . VAL A 1 102 ? 3.448 11.318 -2.008 1.00 97.62 102 VAL A O 1
ATOM 818 N N . GLY A 1 103 ? 5.212 10.378 -3.028 1.00 95.38 103 GLY A N 1
ATOM 819 C CA . GLY A 1 103 ? 6.164 11.419 -2.646 1.00 95.38 103 GLY A CA 1
ATOM 820 C C . GLY A 1 103 ? 6.735 11.274 -1.235 1.00 95.38 103 GLY A C 1
ATOM 821 O O . GLY A 1 103 ? 7.256 12.251 -0.695 1.00 95.38 103 GLY A O 1
ATOM 822 N N . LYS A 1 104 ? 6.690 10.075 -0.635 1.00 93.88 104 LYS A N 1
ATOM 823 C CA . LYS A 1 104 ? 7.508 9.765 0.552 1.00 93.88 104 LYS A CA 1
ATOM 824 C C . LYS A 1 104 ? 8.983 10.113 0.247 1.00 93.88 104 LYS A C 1
ATOM 826 O O . LYS A 1 104 ? 9.444 9.828 -0.861 1.00 93.88 104 LYS A O 1
ATOM 831 N N . PRO A 1 105 ? 9.744 10.711 1.186 1.00 91.75 105 PRO A N 1
ATOM 832 C CA . PRO A 1 105 ? 11.150 11.046 0.956 1.00 91.75 105 PRO A CA 1
ATOM 833 C C . PRO A 1 105 ? 11.966 9.847 0.450 1.00 91.75 105 PRO A C 1
ATOM 835 O O . PRO A 1 105 ? 11.713 8.709 0.837 1.00 91.75 105 PRO A O 1
ATOM 838 N N . ARG A 1 106 ? 12.956 10.084 -0.415 1.00 89.44 106 ARG A N 1
ATOM 839 C CA . ARG A 1 106 ? 13.856 9.043 -0.946 1.00 89.44 106 ARG A CA 1
ATOM 840 C C . ARG A 1 106 ? 15.143 8.968 -0.116 1.00 89.44 106 ARG A C 1
ATOM 842 O O . ARG A 1 106 ? 15.534 9.965 0.482 1.00 89.44 106 ARG A O 1
ATOM 849 N N . GLY A 1 107 ? 15.822 7.819 -0.137 1.00 83.12 107 GLY A N 1
ATOM 850 C CA . GLY A 1 107 ? 17.174 7.669 0.430 1.00 83.12 107 GLY A CA 1
ATOM 851 C C . GLY A 1 107 ? 17.315 6.693 1.603 1.00 83.12 107 GLY A C 1
ATOM 852 O O . GLY A 1 107 ? 18.419 6.537 2.115 1.00 83.12 107 GLY A O 1
ATOM 853 N N . GLY A 1 108 ? 16.241 6.007 2.009 1.00 77.44 108 GLY A N 1
ATOM 854 C CA . GLY A 1 108 ? 16.284 5.065 3.132 1.00 77.44 108 GLY A CA 1
ATOM 855 C C . GLY A 1 108 ? 16.407 5.750 4.500 1.00 77.44 108 GLY A C 1
ATOM 856 O O . GLY A 1 108 ? 16.247 6.962 4.616 1.00 77.44 108 GLY A O 1
ATOM 857 N N . ASN A 1 109 ? 16.662 4.950 5.544 1.00 84.12 109 ASN A N 1
ATOM 858 C CA . ASN A 1 109 ? 16.772 5.398 6.941 1.00 84.12 109 ASN A CA 1
ATOM 859 C C . ASN A 1 109 ? 15.543 6.186 7.441 1.00 84.12 109 ASN A C 1
ATOM 861 O O . ASN A 1 109 ? 15.640 7.300 7.959 1.00 84.12 109 ASN A O 1
ATOM 865 N N . TYR A 1 110 ? 14.363 5.604 7.238 1.00 83.81 110 TYR A N 1
ATOM 866 C CA . TYR A 1 110 ? 13.102 6.204 7.651 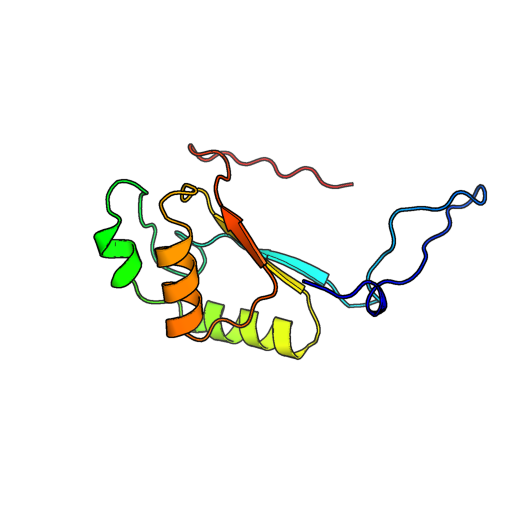1.00 83.81 110 TYR A CA 1
ATOM 867 C C . TYR A 1 110 ? 12.894 6.075 9.158 1.00 83.81 110 TYR A C 1
ATOM 869 O O . TYR A 1 110 ? 12.949 4.977 9.708 1.00 83.81 110 TYR A O 1
ATOM 877 N N . HIS A 1 111 ? 12.561 7.192 9.797 1.00 87.44 111 HIS A N 1
ATOM 878 C CA . HIS A 1 111 ? 12.044 7.222 11.158 1.00 87.44 111 HIS A CA 1
ATOM 879 C C . HIS A 1 111 ? 10.610 7.737 11.095 1.00 87.44 111 HIS A C 1
ATOM 881 O O . HIS A 1 111 ? 10.380 8.925 10.874 1.00 87.44 111 HIS A O 1
ATOM 887 N N . PHE A 1 112 ? 9.649 6.827 11.226 1.00 84.94 112 PHE A N 1
ATOM 888 C CA . PHE A 1 112 ? 8.253 7.193 11.414 1.00 84.94 112 PHE A CA 1
ATOM 889 C C . PHE A 1 112 ? 8.025 7.403 12.910 1.00 84.94 112 PHE A C 1
ATOM 891 O O . PHE A 1 112 ? 8.299 6.505 13.704 1.00 84.94 112 PHE A O 1
ATOM 898 N N . ILE A 1 113 ? 7.601 8.606 13.282 1.00 87.19 113 ILE A N 1
ATOM 899 C CA . ILE A 1 113 ? 7.316 8.982 14.665 1.00 87.19 113 ILE A CA 1
ATOM 900 C C . ILE A 1 113 ? 5.815 9.225 14.735 1.00 87.19 113 ILE A C 1
ATOM 902 O O . ILE A 1 113 ? 5.309 10.113 14.051 1.00 87.19 113 ILE A O 1
ATOM 906 N N . ASP A 1 114 ? 5.139 8.422 15.544 1.00 83.25 114 ASP A N 1
ATOM 907 C CA . ASP A 1 114 ? 3.719 8.539 15.867 1.00 83.25 114 ASP A CA 1
ATOM 908 C C . ASP A 1 114 ? 3.569 8.470 17.393 1.00 83.25 114 ASP A C 1
ATOM 910 O O . ASP A 1 114 ? 4.455 7.929 18.064 1.00 83.25 114 ASP A O 1
ATOM 914 N N . ASN A 1 115 ? 2.520 9.098 17.921 1.00 74.38 115 ASN A N 1
ATOM 915 C CA . ASN A 1 115 ? 2.304 9.311 19.360 1.00 74.38 115 ASN A CA 1
ATOM 916 C C . ASN A 1 115 ? 1.802 8.054 20.084 1.00 74.38 115 ASN A C 1
ATOM 918 O O . ASN A 1 115 ? 0.933 7.355 19.518 1.00 74.38 115 ASN A O 1
#